Protein AF-A0A933IHW8-F1 (afdb_monomer_lite)

Structure (mmCIF, N/CA/C/O backbone):
data_AF-A0A933IHW8-F1
#
_entry.id   AF-A0A933IHW8-F1
#
loop_
_atom_site.group_PDB
_atom_site.id
_atom_site.type_symbol
_atom_site.label_atom_id
_atom_site.label_alt_id
_atom_site.label_comp_id
_atom_site.label_asym_id
_atom_site.label_entity_id
_atom_site.label_seq_id
_atom_site.pdbx_PDB_ins_code
_atom_site.Cartn_x
_atom_site.Cartn_y
_atom_site.Cartn_z
_atom_site.occupancy
_atom_site.B_iso_or_equiv
_atom_site.auth_seq_id
_atom_site.auth_comp_id
_atom_site.auth_asym_id
_atom_site.auth_atom_id
_atom_site.pdbx_PDB_model_num
ATOM 1 N N . MET A 1 1 ? -14.408 -1.082 19.646 1.00 50.56 1 MET A N 1
ATOM 2 C CA . MET A 1 1 ? -13.178 -1.161 20.459 1.00 50.56 1 MET A CA 1
ATOM 3 C C . MET A 1 1 ? -12.618 0.243 20.502 1.00 50.56 1 MET A C 1
ATOM 5 O O . MET A 1 1 ? -12.342 0.779 19.440 1.00 50.56 1 MET A O 1
ATOM 9 N N . ILE A 1 2 ? -12.598 0.852 21.683 1.00 50.28 2 ILE A N 1
ATOM 10 C CA . ILE A 1 2 ? -11.992 2.165 21.932 1.00 50.28 2 ILE A CA 1
ATOM 11 C C . ILE A 1 2 ? -10.524 1.882 22.270 1.00 50.28 2 ILE A C 1
ATOM 13 O O . ILE A 1 2 ? -10.266 0.889 22.954 1.00 50.28 2 ILE A O 1
ATOM 17 N N . ASP A 1 3 ? -9.578 2.660 21.746 1.00 57.91 3 ASP A N 1
ATOM 18 C CA . ASP A 1 3 ? -8.181 2.524 22.169 1.00 57.91 3 ASP A CA 1
ATOM 19 C C . ASP A 1 3 ? -8.015 2.944 23.647 1.00 57.91 3 ASP A C 1
ATOM 21 O O . ASP A 1 3 ? -8.916 3.542 24.244 1.00 57.91 3 ASP A O 1
ATOM 25 N N . ASP A 1 4 ? -6.868 2.649 24.262 1.00 62.09 4 ASP A N 1
ATOM 26 C CA . ASP A 1 4 ? -6.598 2.979 25.675 1.00 62.09 4 ASP A CA 1
ATOM 27 C C . ASP A 1 4 ? -6.600 4.501 25.975 1.00 62.09 4 ASP A C 1
ATOM 29 O O . ASP A 1 4 ? -6.389 4.910 27.118 1.00 62.09 4 ASP A O 1
ATOM 33 N N . THR A 1 5 ? -6.862 5.358 24.976 1.00 68.25 5 THR A N 1
ATOM 34 C CA . THR A 1 5 ? -6.969 6.821 25.100 1.00 68.25 5 THR A CA 1
ATOM 35 C C . THR A 1 5 ? -8.405 7.345 25.047 1.00 68.25 5 THR A C 1
ATOM 37 O O . THR A 1 5 ? -8.624 8.550 25.180 1.00 68.25 5 THR A O 1
ATOM 40 N N . GLY A 1 6 ? -9.407 6.472 24.897 1.00 58.94 6 GLY A N 1
ATOM 41 C C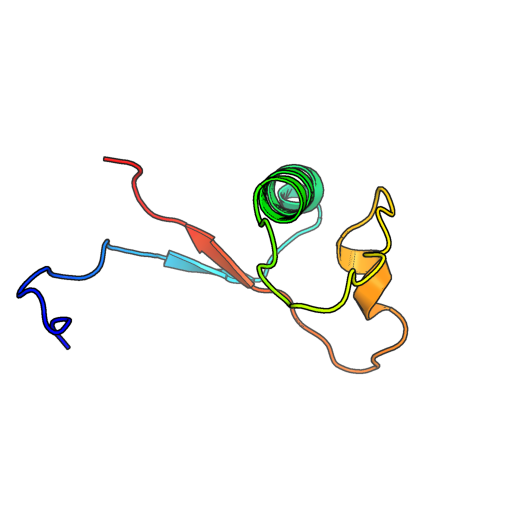A . GLY A 1 6 ? -10.806 6.899 24.841 1.00 58.94 6 GLY A CA 1
ATOM 42 C C . GLY A 1 6 ? -11.228 7.461 23.478 1.00 58.94 6 GLY A C 1
ATOM 43 O O . GLY A 1 6 ? -12.354 7.941 23.342 1.00 58.94 6 GLY A O 1
ATOM 44 N N . ARG A 1 7 ? -10.343 7.427 22.473 1.00 58.62 7 ARG A N 1
ATOM 45 C CA . ARG A 1 7 ? -10.605 7.972 21.142 1.00 58.62 7 ARG A CA 1
ATOM 46 C C . ARG A 1 7 ? -11.222 6.882 20.274 1.00 58.62 7 ARG A C 1
ATOM 48 O O . ARG A 1 7 ? -10.717 5.760 20.203 1.00 58.62 7 ARG A O 1
ATOM 55 N N . GLU A 1 8 ? -12.336 7.194 19.616 1.00 61.31 8 GLU A N 1
ATOM 56 C CA . GLU A 1 8 ? -12.798 6.330 18.533 1.00 61.31 8 GLU A CA 1
ATOM 57 C C . GLU A 1 8 ? -11.734 6.350 17.429 1.00 61.31 8 GLU A C 1
ATOM 59 O O . GLU A 1 8 ? -11.263 7.435 17.061 1.00 61.31 8 GLU A O 1
ATOM 64 N N . PRO A 1 9 ? -11.307 5.178 16.925 1.00 60.81 9 PRO A N 1
ATOM 65 C CA . PRO A 1 9 ? -10.382 5.150 15.808 1.00 60.81 9 PRO A CA 1
ATOM 66 C C . PRO A 1 9 ? -11.014 5.920 14.641 1.00 60.81 9 PRO A C 1
ATOM 68 O O . PRO A 1 9 ? -12.236 5.847 14.464 1.00 60.81 9 PRO A O 1
ATOM 71 N N . PRO A 1 10 ? -10.217 6.661 13.851 1.00 66.12 10 PRO A N 1
ATOM 72 C CA . PRO A 1 10 ? -10.735 7.328 12.668 1.00 66.12 10 PRO A CA 1
ATOM 73 C C . PRO A 1 10 ? -11.531 6.338 11.815 1.00 66.12 10 PRO A C 1
ATOM 75 O O . PRO A 1 10 ? -11.181 5.157 11.721 1.00 66.12 10 PRO A O 1
ATOM 78 N N . GLY A 1 11 ? -12.617 6.812 11.207 1.00 78.31 11 GLY A N 1
ATOM 79 C CA . GLY A 1 11 ? -13.348 6.012 10.237 1.00 78.31 11 GLY A CA 1
ATOM 80 C C . GLY A 1 11 ? -12.425 5.704 9.064 1.00 78.31 11 GLY A C 1
ATOM 81 O O . GLY A 1 11 ? -12.093 6.603 8.297 1.00 78.31 11 GLY A O 1
ATOM 82 N N . PHE A 1 12 ? -11.998 4.449 8.943 1.00 81.00 12 PHE A N 1
ATOM 83 C CA . PHE A 1 12 ? -11.193 3.986 7.820 1.00 81.00 12 PHE A CA 1
ATOM 84 C C . PHE A 1 12 ? -12.004 3.037 6.944 1.00 81.00 12 PHE A C 1
ATOM 86 O O . PHE A 1 12 ? -12.643 2.106 7.441 1.00 81.00 12 PHE A O 1
ATOM 93 N N . CYS A 1 13 ? -11.932 3.236 5.632 1.00 85.81 13 CYS A N 1
ATOM 94 C CA . CYS A 1 13 ? -12.354 2.256 4.645 1.00 85.81 13 CYS A CA 1
ATOM 95 C C . CYS A 1 13 ? -11.127 1.465 4.185 1.00 85.81 13 CYS A C 1
ATOM 97 O O . CYS A 1 13 ? -10.117 2.047 3.789 1.00 85.81 13 CYS A O 1
ATOM 99 N N . VAL A 1 14 ? -11.204 0.136 4.242 1.00 89.88 14 VAL A N 1
ATOM 100 C CA . VAL A 1 14 ? -10.134 -0.743 3.758 1.00 89.88 14 VAL A CA 1
ATOM 101 C C . VAL A 1 14 ? -10.541 -1.323 2.413 1.00 89.88 14 VAL A C 1
ATOM 103 O O . VAL A 1 14 ? -11.603 -1.938 2.296 1.00 89.88 14 VAL A O 1
ATOM 106 N N . ARG A 1 15 ? -9.679 -1.174 1.406 1.00 93.75 15 ARG A N 1
ATOM 107 C CA . ARG A 1 15 ? -9.873 -1.754 0.069 1.00 93.75 15 ARG A CA 1
ATOM 108 C C . 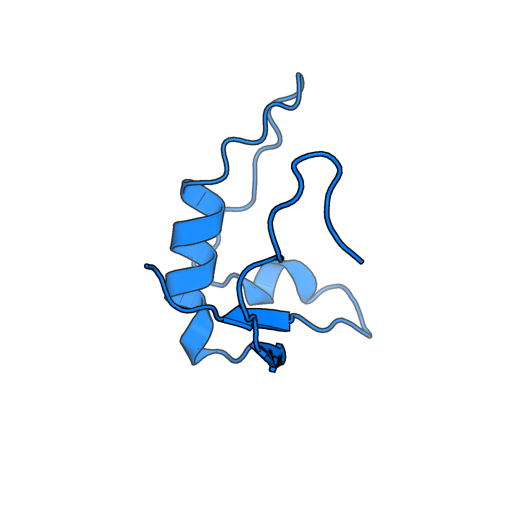ARG A 1 15 ? -8.598 -2.402 -0.450 1.00 93.75 15 ARG A C 1
ATOM 110 O O . ARG A 1 15 ? -7.502 -2.113 0.024 1.00 93.75 15 ARG A O 1
ATOM 117 N N . GLU A 1 16 ? -8.742 -3.290 -1.430 1.00 93.44 16 GLU A N 1
ATOM 118 C CA . GLU A 1 16 ? -7.587 -3.856 -2.129 1.00 93.44 16 GLU A CA 1
ATOM 119 C C . GLU A 1 16 ? -6.827 -2.743 -2.866 1.00 93.44 16 GLU A C 1
ATOM 121 O O . GLU A 1 16 ? -7.423 -1.837 -3.461 1.00 93.44 16 GLU A O 1
ATOM 126 N N . ALA A 1 17 ? -5.501 -2.786 -2.759 1.00 91.56 17 ALA A N 1
ATOM 127 C CA . ALA A 1 17 ? -4.616 -1.828 -3.394 1.00 91.56 17 ALA 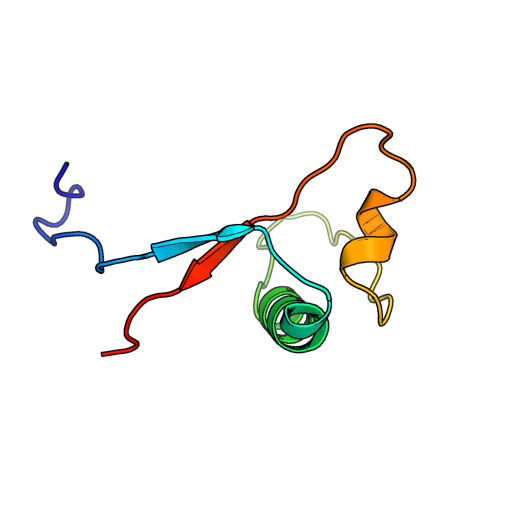A CA 1
ATOM 128 C C . ALA A 1 17 ? -4.542 -2.104 -4.898 1.00 91.56 17 ALA A C 1
ATOM 130 O O . ALA A 1 17 ? -4.478 -3.248 -5.346 1.00 91.56 17 ALA A O 1
ATOM 131 N N . THR A 1 18 ? -4.495 -1.038 -5.679 1.00 91.94 18 THR A N 1
ATOM 132 C CA . THR A 1 18 ? -4.397 -1.076 -7.136 1.00 91.94 18 THR A CA 1
ATOM 133 C C . THR A 1 18 ? -3.104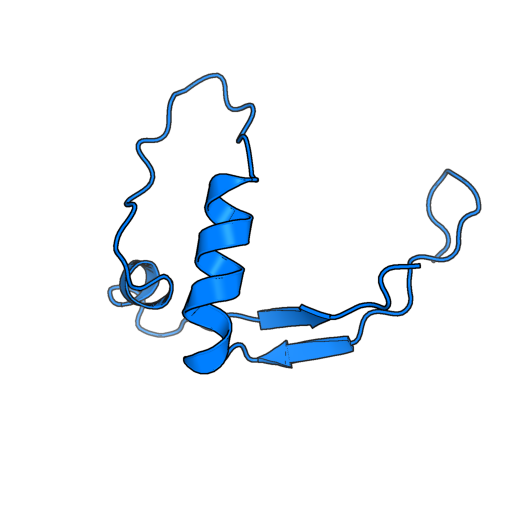 -0.411 -7.594 1.00 91.94 18 THR A C 1
ATOM 135 O O . THR A 1 18 ? -2.445 0.300 -6.838 1.00 91.94 18 THR A O 1
ATOM 138 N N . LEU A 1 19 ? -2.754 -0.565 -8.872 1.00 89.94 19 LEU A N 1
ATOM 139 C CA . LEU A 1 19 ? -1.572 0.095 -9.440 1.00 89.94 19 LEU A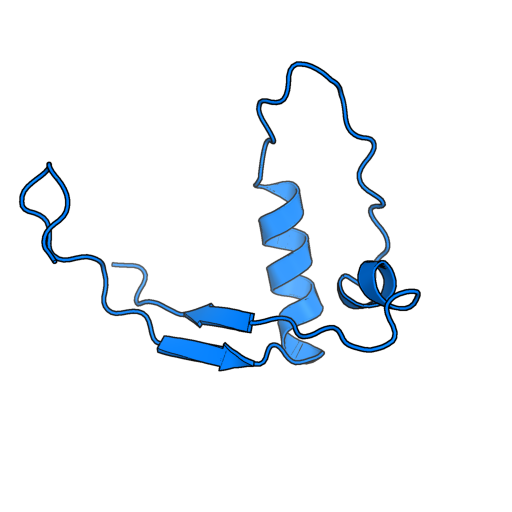 CA 1
ATOM 140 C C . LEU A 1 19 ? -1.618 1.631 -9.338 1.00 89.94 19 LEU A C 1
ATOM 142 O O . LEU A 1 19 ? -0.568 2.269 -9.355 1.00 89.94 19 LEU A O 1
ATOM 146 N N . GLN A 1 20 ? -2.807 2.229 -9.205 1.00 92.38 20 GLN A N 1
ATOM 147 C CA . GLN A 1 20 ? -2.962 3.677 -9.025 1.00 92.38 20 GLN A CA 1
ATOM 148 C C . GLN A 1 20 ? -2.445 4.145 -7.656 1.00 92.38 20 GLN A C 1
ATOM 150 O O . GLN A 1 20 ? -1.982 5.276 -7.529 1.00 92.38 20 GLN A O 1
ATOM 155 N N . ASP A 1 21 ? -2.427 3.254 -6.663 1.00 90.56 21 ASP A N 1
ATOM 156 C CA . ASP A 1 21 ? -1.957 3.542 -5.307 1.00 90.56 21 ASP A CA 1
ATOM 157 C C . ASP A 1 21 ? -0.422 3.542 -5.204 1.00 90.56 21 ASP A C 1
ATOM 159 O O . ASP A 1 21 ? 0.135 3.977 -4.198 1.00 90.56 21 ASP A O 1
ATOM 163 N N . ASN A 1 22 ? 0.290 3.090 -6.246 1.00 89.62 22 ASN A N 1
ATOM 164 C CA . ASN A 1 22 ? 1.740 2.885 -6.223 1.00 89.62 22 ASN A CA 1
ATOM 165 C C . ASN A 1 22 ? 2.521 4.134 -5.784 1.00 89.62 22 ASN A C 1
ATOM 167 O O . ASN A 1 22 ? 3.424 4.042 -4.956 1.00 89.62 22 ASN A O 1
ATOM 171 N N . ALA A 1 23 ? 2.169 5.311 -6.309 1.00 89.31 23 ALA A N 1
ATOM 172 C CA . ALA A 1 23 ? 2.866 6.550 -5.968 1.00 89.31 23 ALA A CA 1
ATOM 173 C C . ALA A 1 23 ? 2.660 6.948 -4.496 1.00 89.31 23 ALA A C 1
ATOM 175 O O . ALA A 1 23 ? 3.623 7.329 -3.829 1.00 89.31 23 ALA A O 1
ATOM 176 N N . ALA A 1 24 ? 1.431 6.818 -3.986 1.00 88.06 24 ALA A N 1
ATOM 177 C CA . ALA A 1 24 ? 1.098 7.116 -2.595 1.00 88.06 24 ALA A CA 1
ATOM 178 C C . ALA A 1 24 ? 1.760 6.118 -1.632 1.00 88.06 24 ALA A C 1
ATOM 180 O O . ALA A 1 24 ? 2.337 6.520 -0.627 1.00 88.06 24 ALA A O 1
ATOM 181 N N . LEU A 1 25 ? 1.768 4.829 -1.981 1.00 88.12 25 LEU A N 1
ATOM 182 C CA . LEU A 1 25 ? 2.430 3.778 -1.205 1.00 88.12 25 LEU A CA 1
ATOM 183 C C . LEU A 1 25 ? 3.949 3.976 -1.132 1.00 88.12 25 LEU A C 1
ATOM 185 O O . LEU A 1 25 ? 4.539 3.795 -0.070 1.00 88.12 25 LEU A O 1
ATOM 189 N N . LEU A 1 26 ? 4.588 4.398 -2.227 1.00 86.00 26 LEU A N 1
ATOM 190 C CA . LEU A 1 26 ? 6.014 4.743 -2.226 1.00 86.00 26 LEU A CA 1
ATOM 191 C C . LEU A 1 26 ? 6.318 6.009 -1.420 1.00 86.00 26 LEU A C 1
ATOM 193 O O . LEU A 1 26 ? 7.402 6.113 -0.848 1.00 86.00 26 LEU A O 1
ATOM 197 N N . ALA A 1 27 ? 5.409 6.986 -1.398 1.00 85.50 27 ALA A N 1
ATOM 198 C CA . ALA A 1 27 ? 5.554 8.168 -0.553 1.00 85.50 27 ALA A CA 1
ATOM 199 C C . ALA A 1 27 ? 5.461 7.787 0.934 1.00 85.50 27 ALA A C 1
ATOM 201 O O . ALA A 1 27 ? 6.370 8.111 1.693 1.00 85.50 27 ALA A O 1
ATOM 202 N N . LEU A 1 28 ? 4.450 6.994 1.306 1.00 83.00 28 LEU A N 1
ATOM 203 C CA . LEU A 1 28 ? 4.284 6.447 2.655 1.00 83.00 28 LEU A CA 1
ATOM 204 C C . LEU A 1 28 ? 5.502 5.626 3.107 1.00 83.00 28 LEU A C 1
ATOM 206 O O . LEU A 1 28 ? 6.017 5.850 4.197 1.00 83.00 28 LEU A O 1
ATOM 210 N N . ASP A 1 29 ? 6.021 4.727 2.264 1.00 79.94 29 ASP A N 1
ATOM 211 C CA . ASP A 1 29 ? 7.212 3.914 2.573 1.00 79.94 29 ASP A CA 1
ATOM 212 C C . ASP A 1 29 ? 8.455 4.784 2.852 1.00 79.94 29 ASP A C 1
ATOM 214 O O . ASP A 1 29 ? 9.266 4.447 3.713 1.00 79.94 29 ASP A O 1
ATOM 218 N N . ARG A 1 30 ? 8.583 5.948 2.196 1.00 77.62 30 ARG A N 1
ATOM 219 C CA . ARG A 1 30 ? 9.671 6.913 2.458 1.00 77.62 30 ARG A CA 1
ATOM 220 C C . ARG A 1 30 ? 9.497 7.675 3.769 1.00 77.62 30 ARG A C 1
ATOM 222 O O . ARG A 1 30 ? 10.500 8.048 4.374 1.00 77.62 30 ARG A O 1
ATOM 229 N N . GLU A 1 31 ? 8.258 7.943 4.168 1.00 75.44 31 GLU A N 1
ATOM 230 C CA . GLU A 1 31 ? 7.922 8.624 5.423 1.00 75.44 31 GLU A CA 1
ATOM 231 C C . GLU A 1 31 ? 7.995 7.676 6.627 1.00 75.44 31 GLU A C 1
ATOM 233 O O . GLU A 1 31 ? 8.275 8.106 7.748 1.00 75.44 31 GLU A O 1
ATOM 238 N N . CYS A 1 32 ? 7.825 6.371 6.398 1.00 67.44 32 CYS A N 1
ATOM 239 C CA . CYS A 1 32 ? 8.045 5.337 7.396 1.00 67.44 32 CYS A CA 1
ATOM 240 C C . CYS A 1 32 ? 9.536 5.214 7.746 1.00 67.44 32 CYS A C 1
ATOM 242 O O . CYS A 1 32 ? 10.271 4.375 7.221 1.00 67.44 32 CYS A O 1
ATOM 244 N N . VAL A 1 33 ? 9.988 6.007 8.718 1.00 58.62 33 VAL A N 1
ATOM 245 C CA . VAL A 1 33 ? 11.260 5.764 9.405 1.00 58.62 33 VAL A CA 1
ATOM 246 C C . VAL A 1 33 ? 11.086 4.519 10.267 1.00 58.62 33 VAL A C 1
ATOM 248 O O . VAL A 1 33 ? 10.606 4.577 11.398 1.00 58.62 33 VAL A O 1
ATOM 251 N N . VAL A 1 34 ? 11.457 3.361 9.726 1.00 57.19 34 VAL A N 1
ATOM 252 C CA . VAL A 1 34 ? 11.520 2.130 10.512 1.00 57.19 34 VAL A CA 1
ATOM 253 C C . VAL A 1 34 ? 12.607 2.320 11.568 1.00 57.19 34 VAL A C 1
ATOM 255 O O . VAL A 1 34 ? 13.797 2.249 11.269 1.00 57.19 34 VAL A O 1
ATOM 258 N N . ALA A 1 35 ? 12.197 2.556 12.816 1.00 50.53 35 ALA A N 1
ATOM 259 C CA . ALA A 1 35 ? 13.066 2.603 13.991 1.00 50.53 35 ALA A CA 1
ATOM 260 C C . ALA A 1 35 ? 13.568 1.195 14.376 1.00 50.53 35 ALA A C 1
ATOM 262 O O . ALA A 1 35 ? 13.527 0.794 15.536 1.00 50.53 35 ALA A O 1
ATOM 263 N N . ALA A 1 36 ? 14.003 0.402 13.397 1.00 52.88 36 ALA A N 1
ATOM 264 C CA . ALA A 1 36 ? 14.698 -0.846 13.657 1.00 52.88 36 ALA A CA 1
ATOM 265 C C . ALA A 1 36 ? 16.184 -0.532 13.839 1.00 52.88 36 ALA A C 1
ATOM 267 O O . ALA A 1 36 ? 16.786 0.171 13.031 1.00 52.88 36 ALA A O 1
ATOM 268 N N . ALA A 1 37 ?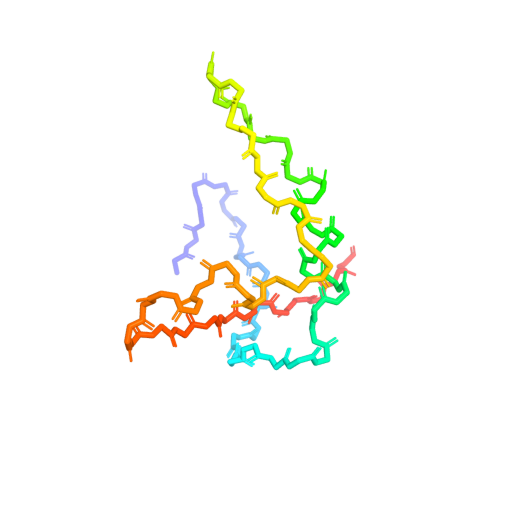 16.796 -1.099 14.880 1.00 55.03 37 ALA A N 1
ATOM 269 C CA . ALA A 1 37 ? 18.227 -0.969 15.173 1.00 55.03 37 ALA A CA 1
ATOM 270 C C . ALA A 1 37 ? 19.146 -1.499 14.049 1.00 55.03 37 ALA A C 1
ATOM 272 O O . ALA A 1 37 ? 20.366 -1.363 14.117 1.00 55.03 37 ALA A O 1
ATOM 273 N N . THR A 1 38 ? 18.573 -2.111 13.013 1.00 51.91 38 THR A N 1
ATOM 274 C CA . THR A 1 38 ? 19.271 -2.616 11.838 1.00 51.91 38 THR A CA 1
ATOM 275 C C . THR A 1 38 ? 18.791 -1.829 10.621 1.00 51.91 38 THR A C 1
ATOM 277 O O . THR A 1 38 ? 17.592 -1.861 10.337 1.00 51.91 38 THR A O 1
ATOM 280 N N . PRO A 1 39 ? 19.677 -1.130 9.887 1.00 52.41 39 PRO A N 1
ATOM 281 C CA . PRO A 1 39 ? 19.298 -0.455 8.656 1.00 52.41 39 PRO A CA 1
ATOM 282 C C . PRO A 1 39 ? 18.902 -1.512 7.626 1.00 52.41 39 PRO A C 1
ATOM 284 O O . PRO A 1 39 ? 19.741 -2.119 6.960 1.00 52.41 39 PRO A O 1
ATOM 287 N N . VAL A 1 40 ? 17.602 -1.765 7.519 1.00 54.19 40 VAL A N 1
ATOM 288 C CA . VAL A 1 40 ? 17.054 -2.573 6.441 1.00 54.19 40 VAL A CA 1
ATOM 289 C C . VAL A 1 40 ? 17.180 -1.713 5.190 1.00 54.19 40 VAL A C 1
ATOM 291 O O . VAL A 1 40 ? 16.537 -0.671 5.071 1.00 54.19 40 VAL A O 1
ATOM 294 N N . SER A 1 41 ? 18.071 -2.104 4.278 1.00 55.56 41 SER A N 1
ATOM 295 C CA . SER A 1 41 ? 18.108 -1.520 2.938 1.00 55.56 41 SER A CA 1
ATOM 296 C C . SER A 1 41 ? 16.822 -1.930 2.236 1.00 55.56 41 SER A C 1
ATOM 298 O O . SER A 1 41 ? 16.735 -3.009 1.655 1.00 55.56 41 SER A O 1
ATOM 300 N N . PHE A 1 42 ? 15.789 -1.105 2.377 1.00 58.94 42 PHE A N 1
ATOM 301 C CA . PHE A 1 42 ? 14.539 -1.298 1.668 1.00 58.94 42 PHE A CA 1
ATOM 302 C C . PHE A 1 42 ? 14.802 -1.119 0.178 1.00 58.94 42 PHE A C 1
ATOM 304 O O . PHE A 1 42 ? 15.385 -0.118 -0.244 1.00 58.94 42 PHE A O 1
ATOM 311 N N . ASP A 1 43 ? 14.395 -2.109 -0.611 1.00 62.12 43 ASP A N 1
ATOM 312 C CA . ASP A 1 43 ? 14.349 -1.988 -2.060 1.00 62.12 43 ASP A CA 1
ATOM 313 C C . ASP A 1 43 ? 13.437 -0.807 -2.420 1.00 62.12 43 ASP A C 1
ATOM 315 O O . ASP A 1 43 ? 12.219 -0.871 -2.250 1.00 62.12 43 ASP A O 1
ATOM 319 N N . ARG A 1 44 ? 14.048 0.292 -2.881 1.00 63.16 44 ARG A N 1
ATOM 320 C CA . ARG A 1 44 ? 13.359 1.515 -3.319 1.00 63.16 44 ARG A CA 1
ATOM 321 C C . ARG A 1 44 ? 12.977 1.451 -4.798 1.00 63.16 44 ARG A C 1
ATOM 323 O O . ARG A 1 44 ? 13.013 2.474 -5.486 1.00 63.16 44 ARG A O 1
ATOM 330 N N . SER A 1 45 ? 12.657 0.256 -5.291 1.00 67.12 45 SER A N 1
ATOM 331 C CA . SER A 1 45 ? 12.062 0.051 -6.607 1.00 67.12 45 SER A CA 1
ATOM 332 C C . SER A 1 45 ? 10.932 1.067 -6.855 1.00 67.12 45 SER A C 1
ATOM 334 O O . SER A 1 45 ? 10.148 1.351 -5.946 1.00 67.12 45 SER A O 1
ATOM 336 N N . PRO A 1 46 ? 10.800 1.613 -8.078 1.00 76.31 46 PRO A N 1
ATOM 337 C CA . PRO A 1 46 ? 9.686 2.492 -8.441 1.00 76.31 46 PRO A CA 1
ATOM 338 C C . PRO A 1 46 ? 8.332 1.758 -8.508 1.00 76.31 46 PRO A C 1
ATOM 340 O O . PRO A 1 46 ? 7.314 2.374 -8.821 1.00 76.31 46 PRO A O 1
ATOM 343 N N . ASP A 1 47 ? 8.315 0.451 -8.243 1.00 82.75 47 ASP A N 1
ATOM 344 C CA . ASP A 1 47 ? 7.132 -0.400 -8.208 1.00 82.75 47 ASP A CA 1
ATOM 345 C C . ASP A 1 47 ? 7.020 -1.049 -6.818 1.00 82.75 47 ASP A C 1
ATOM 347 O O . ASP A 1 47 ? 7.744 -1.995 -6.494 1.00 82.75 47 ASP A O 1
ATOM 351 N N . PHE A 1 48 ? 6.097 -0.536 -6.000 1.00 82.50 48 PHE A N 1
ATOM 352 C CA . PHE A 1 48 ? 5.771 -1.069 -4.678 1.00 82.50 48 PHE A CA 1
ATOM 353 C C . PHE A 1 48 ? 5.328 -2.536 -4.761 1.00 82.50 48 PHE A C 1
ATOM 355 O O . PHE A 1 48 ? 5.700 -3.357 -3.921 1.00 82.50 48 PHE A O 1
ATOM 362 N N . PHE A 1 49 ? 4.584 -2.890 -5.811 1.00 84.38 49 PHE A N 1
ATOM 363 C CA . PHE A 1 49 ? 4.028 -4.225 -6.016 1.00 84.38 49 PHE A CA 1
ATOM 364 C C . PHE A 1 49 ? 5.095 -5.225 -6.488 1.00 84.38 49 PHE A C 1
ATOM 366 O O . PHE A 1 49 ? 4.970 -6.428 -6.244 1.00 84.38 49 PHE A O 1
ATOM 373 N N . ALA A 1 50 ? 6.184 -4.752 -7.109 1.00 81.88 50 ALA A N 1
ATOM 374 C CA . ALA A 1 50 ? 7.289 -5.607 -7.550 1.00 81.88 50 ALA A CA 1
ATOM 375 C C . ALA A 1 50 ? 7.951 -6.376 -6.400 1.00 81.88 50 ALA A C 1
ATOM 377 O O . ALA A 1 50 ? 8.366 -7.520 -6.598 1.00 81.88 50 ALA A O 1
ATOM 378 N N . ARG A 1 51 ? 7.987 -5.788 -5.199 1.00 74.38 51 ARG A N 1
ATOM 379 C CA . ARG A 1 51 ? 8.594 -6.378 -3.992 1.00 74.38 51 ARG A CA 1
ATOM 380 C C . ARG A 1 51 ? 7.945 -7.703 -3.593 1.00 74.38 51 ARG A C 1
ATOM 382 O O . ARG A 1 51 ? 8.589 -8.552 -2.981 1.00 74.38 51 ARG A O 1
ATOM 389 N N . SER A 1 52 ? 6.688 -7.895 -3.981 1.00 73.50 52 SER A N 1
ATOM 390 C CA . SER A 1 52 ? 5.898 -9.066 -3.615 1.00 73.50 52 SER A CA 1
ATOM 391 C C . SER A 1 52 ? 5.734 -10.076 -4.756 1.00 73.50 52 SER A C 1
ATOM 393 O O . SER A 1 52 ? 5.145 -11.134 -4.548 1.00 73.50 52 SER A O 1
ATOM 395 N N . ARG A 1 53 ? 6.296 -9.805 -5.946 1.00 71.69 53 ARG A N 1
ATOM 396 C CA . ARG A 1 53 ? 6.262 -10.716 -7.110 1.00 71.69 53 ARG A CA 1
ATOM 397 C C . ARG A 1 53 ? 6.765 -12.143 -6.839 1.00 71.69 53 ARG A C 1
ATOM 399 O O . ARG A 1 53 ? 6.234 -13.048 -7.477 1.00 71.69 53 ARG A O 1
ATOM 406 N N . PRO A 1 54 ? 7.747 -12.390 -5.946 1.00 76.94 54 PRO A N 1
ATOM 407 C CA . PRO A 1 54 ? 8.176 -13.756 -5.635 1.00 76.94 54 PRO A CA 1
ATOM 408 C C . PRO A 1 54 ? 7.123 -14.596 -4.897 1.00 76.94 54 PRO A C 1
ATOM 410 O O . PRO A 1 54 ? 7.228 -15.821 -4.885 1.00 76.94 54 PRO A O 1
ATOM 413 N N . TYR A 1 55 ? 6.120 -13.972 -4.272 1.00 77.50 55 TYR A N 1
ATOM 414 C CA . TYR A 1 55 ? 5.091 -14.678 -3.514 1.00 77.50 55 TYR A CA 1
ATOM 415 C C . TYR A 1 55 ? 3.914 -15.040 -4.426 1.00 77.50 55 TYR A C 1
ATOM 417 O O . TYR A 1 55 ? 3.270 -14.176 -5.017 1.00 77.50 55 TYR A O 1
ATOM 425 N N . SER A 1 56 ? 3.605 -16.335 -4.517 1.00 73.19 56 SER A N 1
ATOM 426 C CA . SER A 1 56 ? 2.553 -16.886 -5.387 1.00 73.19 56 SER A CA 1
ATOM 427 C C . SER A 1 56 ? 1.129 -16.484 -4.987 1.00 73.19 56 SER A C 1
ATOM 429 O O . SER A 1 56 ? 0.213 -16.554 -5.803 1.00 73.19 56 SER A O 1
ATOM 431 N N . SER A 1 57 ? 0.934 -16.054 -3.744 1.00 79.88 57 SER A N 1
ATOM 432 C CA . SER A 1 57 ? -0.350 -15.610 -3.210 1.00 79.88 57 SER A CA 1
ATOM 433 C C . SER A 1 57 ? -0.125 -14.421 -2.285 1.00 79.88 57 SER A C 1
ATOM 435 O O . SER A 1 57 ? 0.053 -14.582 -1.077 1.00 79.88 57 SER A O 1
ATOM 437 N N . TRP A 1 58 ? -0.105 -13.222 -2.855 1.00 83.81 58 TRP A N 1
ATOM 438 C CA . TRP A 1 58 ? 0.036 -11.989 -2.093 1.00 83.81 58 TRP A CA 1
ATOM 439 C C . TRP A 1 58 ? -1.082 -11.017 -2.459 1.00 83.81 58 TRP A C 1
ATOM 441 O O . TRP A 1 58 ? -1.589 -11.029 -3.580 1.00 83.81 58 TRP A O 1
ATOM 451 N N . ARG A 1 59 ? -1.484 -10.198 -1.488 1.00 86.12 59 ARG A N 1
ATOM 452 C CA . ARG A 1 59 ? -2.468 -9.127 -1.658 1.00 86.12 59 ARG A CA 1
ATOM 453 C C . ARG A 1 59 ? -2.007 -7.916 -0.864 1.00 86.12 59 ARG A C 1
ATOM 455 O O . ARG A 1 59 ? -1.520 -8.077 0.254 1.00 86.12 59 ARG A O 1
ATOM 462 N N . ALA A 1 60 ? -2.164 -6.728 -1.432 1.00 87.94 60 ALA A N 1
ATOM 463 C CA . ALA A 1 60 ? -1.982 -5.469 -0.721 1.00 87.94 60 ALA A CA 1
ATOM 464 C C . ALA A 1 60 ? -3.339 -4.816 -0.488 1.00 87.94 60 ALA A C 1
ATOM 466 O O . ALA A 1 60 ? -4.231 -4.894 -1.330 1.00 87.94 60 ALA A O 1
ATOM 467 N N . TYR A 1 61 ? -3.468 -4.147 0.649 1.00 91.31 61 TYR A N 1
ATOM 468 C CA . TYR A 1 61 ? -4.661 -3.409 1.032 1.00 91.31 61 TYR A CA 1
ATOM 469 C C . TYR A 1 61 ? -4.248 -2.009 1.467 1.00 91.31 61 TYR A C 1
ATOM 471 O O . TYR A 1 61 ? -3.190 -1.839 2.074 1.00 91.31 61 TYR A O 1
ATOM 479 N N . VAL A 1 62 ? -5.083 -1.023 1.155 1.00 91.06 62 VAL A N 1
ATOM 480 C CA . VAL A 1 62 ? -4.937 0.356 1.628 1.00 91.06 62 VAL A CA 1
ATOM 481 C C . VAL A 1 62 ? -6.061 0.682 2.597 1.00 91.06 62 VAL A C 1
ATOM 483 O O . VAL A 1 62 ? -7.194 0.230 2.416 1.00 91.06 62 VAL A O 1
ATOM 486 N N . ALA A 1 63 ? -5.730 1.454 3.628 1.00 90.19 63 ALA A N 1
ATOM 487 C CA . ALA A 1 63 ? -6.699 2.070 4.519 1.00 90.19 63 ALA A CA 1
ATOM 488 C C . ALA A 1 63 ? -6.799 3.554 4.160 1.00 90.19 63 ALA A C 1
ATOM 490 O O . ALA A 1 63 ? -5.802 4.273 4.200 1.00 90.19 63 ALA A O 1
ATOM 491 N N . GLU A 1 64 ? -7.996 3.995 3.801 1.00 86.69 64 GLU A N 1
ATOM 492 C CA . GLU A 1 64 ? -8.311 5.388 3.500 1.00 86.69 64 GLU A CA 1
ATOM 493 C C . GLU A 1 64 ? -9.142 5.942 4.651 1.00 86.69 64 GLU A C 1
ATOM 495 O O . GLU A 1 64 ? -10.129 5.328 5.050 1.00 86.69 64 GLU A O 1
ATOM 500 N N . GLY A 1 65 ? -8.742 7.081 5.205 1.00 82.56 65 GLY A N 1
ATOM 501 C CA . GLY A 1 65 ? -9.502 7.779 6.238 1.00 82.56 65 GLY A CA 1
ATOM 502 C C . GLY A 1 65 ? -9.515 9.271 5.960 1.00 82.56 65 GLY A C 1
ATOM 503 O O . GLY A 1 65 ? -8.604 9.787 5.305 1.00 82.56 65 GLY A O 1
ATOM 504 N N . ASP A 1 66 ? -10.537 9.960 6.463 1.00 65.56 66 ASP A N 1
ATOM 505 C CA . ASP A 1 66 ? -10.559 11.418 6.425 1.00 65.56 66 ASP A CA 1
ATOM 506 C C . ASP A 1 66 ? -9.376 11.954 7.236 1.00 65.56 66 ASP A C 1
ATOM 508 O O . ASP A 1 66 ? -9.226 11.687 8.433 1.00 65.56 66 ASP A O 1
ATOM 512 N N . SER A 1 67 ? -8.511 12.703 6.558 1.00 57.84 67 SER A N 1
ATOM 513 C CA . SER A 1 67 ? -7.494 13.510 7.220 1.00 57.84 67 SER A CA 1
ATOM 514 C C . SER A 1 67 ? -8.211 14.729 7.792 1.00 57.84 67 SER A C 1
ATOM 516 O O . SER A 1 67 ? -8.467 15.686 7.064 1.00 57.84 67 SER A O 1
ATOM 518 N N . GLY A 1 68 ? -8.643 14.630 9.052 1.00 49.00 68 GLY A N 1
ATOM 519 C CA . GLY A 1 68 ? -9.204 15.759 9.800 1.00 49.00 68 GLY A CA 1
ATOM 520 C C . GLY A 1 68 ? -8.206 16.892 9.999 1.00 49.00 68 GLY A C 1
ATOM 521 O O . GLY A 1 68 ? -6.987 16.606 10.053 1.00 49.00 68 GLY A O 1
#

Secondary structure (DSSP, 8-state):
---TTSPPPP-EEEEE--GGGHHHHHHHHHH-----SS-------S-TGGGGTT-SS---EEEEE---

Foldseek 3Di:
DAPPVRDDPFDKDKDWDDQVCLVVVLVVVVVPPPPDPDPDPPDSPSGPCVVCVVPPDDTDMDIDGDPD

pLDDT: mean 73.97, std 14.05, range [49.0, 93.75]

Radius of gyration: 15.0 Å; chains: 1; bounding box: 33×33×35 Å

Sequence (68 aa):
MIDDTGREPPGFCVREATLQDNAALLALDRECVVAAATPVSFDRSPDFFARSRPYSSWRAYVAEGDSG